Protein AF-A0A836ST15-F1 (afdb_monomer)

pLDDT: mean 75.75, std 14.04, range [41.0, 91.06]

Foldseek 3Di:
DVVVVVVVVVVVVVVVVVPPDPQQDQPDLVVLLVLLLVFNQVLLCVLVVVDDDDPVVLRVVCVVPVVSSVVSSVCSSVSHNDPDSCPVVPVPDDD

Radius of gyration: 18.62 Å; Cα contacts (8 Å, |Δi|>4): 116; chains: 1; bounding box: 28×59×28 Å

Mean predicted aligned error: 12.64 Å

Sequence (95 aa):
MQKIIALFLAVMFLVAGISAPAARAAQDAGAAAILSTMLPGVGEWYNRGWRGTYPWVECIAGYICCLVQISSVMDAANGNTDEGIRIDFWSAPVK

Structure (mmCIF, N/CA/C/O backbone):
data_AF-A0A836ST15-F1
#
_entry.id   AF-A0A836ST15-F1
#
loop_
_atom_site.group_PDB
_atom_site.id
_atom_site.type_symbol
_atom_site.label_atom_id
_atom_site.label_alt_id
_atom_site.label_comp_id
_atom_site.lab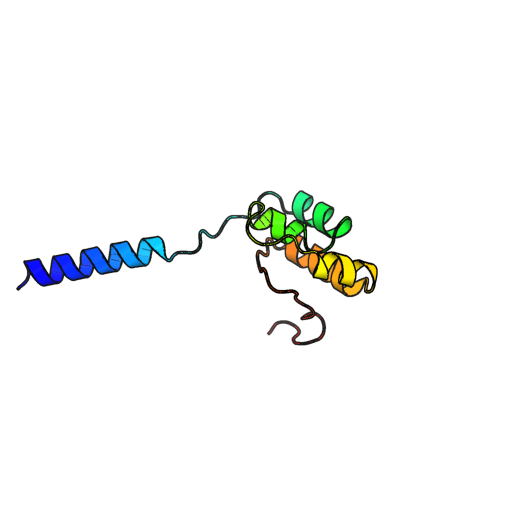el_asym_id
_atom_site.label_entity_id
_atom_site.label_seq_id
_atom_site.pdbx_PDB_ins_code
_atom_site.Cartn_x
_atom_site.Cartn_y
_atom_site.Cartn_z
_atom_site.occupancy
_atom_site.B_iso_or_equiv
_atom_site.auth_seq_id
_atom_site.auth_comp_id
_atom_site.auth_asym_id
_atom_site.auth_atom_id
_atom_site.pdbx_PDB_model_num
ATOM 1 N N . MET A 1 1 ? 12.979 -47.687 -7.937 1.00 61.25 1 MET A N 1
ATOM 2 C CA . MET A 1 1 ? 12.715 -46.811 -6.771 1.00 61.25 1 MET A CA 1
ATOM 3 C C . MET A 1 1 ? 13.444 -45.469 -6.858 1.00 61.25 1 MET A C 1
ATOM 5 O O . MET A 1 1 ? 12.765 -44.456 -6.831 1.00 61.25 1 MET A O 1
ATOM 9 N N . GLN A 1 2 ? 14.764 -45.417 -7.083 1.00 69.06 2 GLN A N 1
ATOM 10 C CA . GLN A 1 2 ? 15.519 -44.148 -7.204 1.00 69.06 2 GLN A CA 1
ATOM 11 C C . GLN A 1 2 ? 14.964 -43.162 -8.255 1.00 69.06 2 GLN A C 1
ATOM 13 O O . GLN A 1 2 ? 14.851 -41.973 -7.983 1.00 69.06 2 GLN A O 1
ATOM 18 N N . LYS A 1 3 ? 14.537 -43.655 -9.427 1.00 74.56 3 LYS A N 1
ATOM 19 C CA . LYS A 1 3 ? 13.951 -42.820 -10.496 1.00 74.56 3 LYS A CA 1
ATOM 20 C C . LYS A 1 3 ? 12.604 -42.184 -10.114 1.00 74.56 3 LYS A C 1
ATOM 22 O O . LYS A 1 3 ? 12.296 -41.094 -10.570 1.00 74.56 3 LYS A O 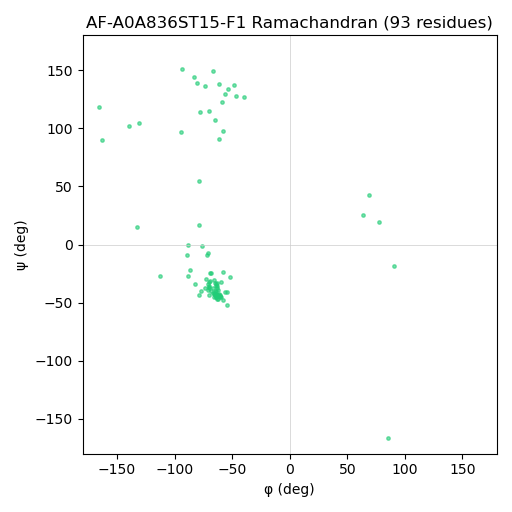1
ATOM 27 N N . ILE A 1 4 ? 11.825 -42.854 -9.260 1.00 81.44 4 ILE A N 1
ATOM 28 C CA . ILE A 1 4 ? 10.516 -42.370 -8.790 1.00 81.44 4 ILE A CA 1
ATOM 29 C C . ILE A 1 4 ? 10.716 -41.286 -7.726 1.00 81.44 4 ILE A C 1
ATOM 31 O O . ILE A 1 4 ? 10.048 -40.260 -7.762 1.00 81.44 4 ILE A O 1
ATOM 35 N N . ILE A 1 5 ? 11.691 -41.478 -6.832 1.00 84.19 5 ILE A N 1
ATOM 36 C CA . ILE A 1 5 ? 12.064 -40.487 -5.812 1.00 84.19 5 ILE A CA 1
ATOM 37 C C . ILE A 1 5 ? 12.594 -39.206 -6.474 1.00 84.19 5 ILE A C 1
ATOM 39 O O . ILE A 1 5 ? 12.187 -38.109 -6.101 1.00 84.19 5 ILE A O 1
ATOM 43 N N . ALA A 1 6 ? 13.440 -39.337 -7.502 1.00 84.19 6 ALA A N 1
ATOM 44 C CA . ALA A 1 6 ? 13.947 -38.194 -8.261 1.00 84.19 6 ALA A CA 1
ATOM 45 C C . ALA A 1 6 ? 12.827 -37.414 -8.974 1.00 84.19 6 ALA A C 1
ATOM 47 O O . ALA A 1 6 ? 12.841 -36.185 -8.974 1.00 84.19 6 ALA A O 1
ATOM 48 N N . LEU A 1 7 ? 11.835 -38.119 -9.531 1.00 87.19 7 LEU A N 1
ATOM 49 C CA . LEU A 1 7 ? 10.675 -37.498 -10.172 1.00 87.19 7 LEU A CA 1
ATOM 50 C C . LEU A 1 7 ? 9.828 -36.709 -9.162 1.00 87.19 7 LEU A C 1
ATOM 52 O O . LEU A 1 7 ? 9.456 -35.571 -9.432 1.00 87.19 7 LEU A O 1
ATOM 56 N N . PHE A 1 8 ? 9.566 -37.286 -7.986 1.00 86.56 8 PHE A N 1
ATOM 57 C CA . PHE A 1 8 ? 8.805 -36.615 -6.930 1.00 86.56 8 PHE A CA 1
ATOM 58 C C . PHE A 1 8 ? 9.500 -35.348 -6.426 1.00 86.56 8 PHE A C 1
ATOM 60 O O . PHE A 1 8 ? 8.854 -34.312 -6.292 1.00 86.56 8 PHE A O 1
ATOM 67 N N . LEU A 1 9 ? 10.817 -35.404 -6.210 1.00 83.00 9 LEU A N 1
ATOM 68 C CA . LEU A 1 9 ? 11.597 -34.232 -5.813 1.00 83.00 9 LEU A CA 1
ATOM 69 C C . LEU A 1 9 ? 11.564 -33.145 -6.893 1.00 83.00 9 LEU A C 1
ATOM 71 O O . LEU A 1 9 ? 11.327 -31.984 -6.573 1.00 83.00 9 LEU A O 1
ATOM 75 N N . ALA A 1 10 ? 11.726 -33.508 -8.169 1.00 82.94 10 ALA A N 1
ATOM 76 C CA . ALA A 1 10 ? 11.682 -32.550 -9.273 1.00 82.94 10 ALA A CA 1
ATOM 77 C C . ALA A 1 10 ? 10.323 -31.836 -9.376 1.00 82.94 10 ALA A C 1
ATOM 79 O O . ALA A 1 10 ? 10.286 -30.618 -9.536 1.00 82.94 10 ALA A O 1
ATOM 80 N N . VAL A 1 11 ? 9.214 -32.569 -9.225 1.00 83.69 11 VAL A N 1
ATOM 81 C CA . VAL A 1 11 ? 7.860 -31.988 -9.217 1.00 83.69 11 VAL A CA 1
ATOM 82 C C . VAL A 1 11 ? 7.669 -31.069 -8.011 1.00 83.69 11 VAL A C 1
ATOM 84 O O . VAL A 1 11 ? 7.129 -29.976 -8.157 1.00 83.69 11 VAL A O 1
ATOM 87 N N . MET A 1 12 ? 8.160 -31.461 -6.836 1.00 77.00 12 MET A N 1
ATOM 88 C CA . MET A 1 12 ? 8.054 -30.657 -5.619 1.00 77.00 12 MET A CA 1
ATOM 89 C C . MET A 1 12 ? 8.843 -29.339 -5.724 1.00 77.00 12 MET A C 1
ATOM 91 O O . MET A 1 12 ? 8.331 -28.290 -5.336 1.00 77.00 12 MET A O 1
ATOM 95 N N . PHE A 1 13 ? 10.037 -29.360 -6.330 1.00 74.06 13 PHE A N 1
ATOM 96 C CA . PHE A 1 13 ? 10.810 -28.148 -6.633 1.00 74.06 13 PHE A CA 1
ATOM 97 C C . PHE A 1 13 ? 10.136 -27.262 -7.692 1.00 74.06 13 PHE A C 1
ATOM 99 O O . PHE A 1 13 ? 10.154 -26.038 -7.562 1.00 74.06 13 PHE A O 1
ATOM 106 N N . LEU A 1 14 ? 9.501 -27.858 -8.707 1.00 73.69 14 LEU A N 1
ATOM 107 C CA . LEU A 1 14 ? 8.748 -27.119 -9.727 1.00 73.69 14 LEU A CA 1
ATOM 108 C C . LEU A 1 14 ? 7.517 -26.419 -9.140 1.00 73.69 14 LEU A C 1
ATOM 110 O O . LEU A 1 14 ? 7.270 -25.261 -9.457 1.00 73.69 14 LEU A O 1
ATOM 114 N N . VAL A 1 15 ? 6.777 -27.090 -8.254 1.00 69.88 15 VAL A N 1
ATOM 115 C CA . VAL A 1 15 ? 5.603 -26.511 -7.579 1.00 69.88 15 VAL A CA 1
ATOM 116 C C . VAL A 1 15 ? 6.019 -25.402 -6.608 1.00 69.88 15 VAL A C 1
ATOM 118 O O . VAL A 1 15 ? 5.385 -24.348 -6.591 1.00 69.88 15 VAL A O 1
ATOM 121 N N . ALA A 1 16 ? 7.125 -25.580 -5.876 1.00 65.38 16 ALA A N 1
ATOM 122 C CA . ALA A 1 16 ? 7.657 -24.557 -4.974 1.00 65.38 16 ALA A CA 1
ATOM 123 C C . ALA A 1 16 ? 8.098 -23.274 -5.710 1.00 65.38 16 ALA A C 1
ATOM 125 O O . ALA A 1 16 ? 7.946 -22.173 -5.177 1.00 65.38 16 ALA A O 1
ATOM 126 N N . GLY A 1 17 ? 8.595 -23.397 -6.948 1.00 60.91 17 GLY A N 1
ATOM 127 C CA . GLY A 1 17 ? 9.001 -22.254 -7.774 1.00 60.91 17 GLY A CA 1
ATOM 128 C C . GLY A 1 17 ? 7.841 -21.380 -8.268 1.00 60.91 17 GLY A C 1
ATOM 129 O O . GLY A 1 17 ? 8.043 -20.196 -8.523 1.00 60.91 17 GLY A O 1
ATOM 130 N N . ILE A 1 18 ? 6.625 -21.929 -8.374 1.00 61.72 18 ILE A N 1
ATOM 131 C CA . ILE A 1 18 ? 5.434 -21.203 -8.860 1.00 61.72 18 ILE A CA 1
ATOM 132 C C . ILE A 1 18 ? 4.734 -20.453 -7.710 1.00 61.72 18 ILE A C 1
ATOM 134 O O . ILE A 1 18 ? 4.031 -19.473 -7.941 1.00 61.72 18 ILE A O 1
ATOM 138 N N . SER A 1 19 ? 4.953 -20.883 -6.462 1.00 55.47 19 SER A N 1
ATOM 139 C CA . SER A 1 19 ? 4.360 -20.288 -5.257 1.00 55.47 19 SER A CA 1
ATOM 140 C C . SER A 1 19 ? 5.158 -19.135 -4.643 1.00 55.47 19 SER A C 1
ATOM 142 O O . SER A 1 19 ? 4.727 -18.586 -3.633 1.00 55.47 19 SER A O 1
ATOM 144 N N . ALA A 1 20 ? 6.310 -18.758 -5.204 1.00 52.06 20 ALA A N 1
ATOM 145 C CA . ALA A 1 20 ? 7.014 -17.568 -4.743 1.00 52.06 20 ALA A CA 1
ATOM 146 C C . ALA A 1 20 ? 6.207 -16.325 -5.168 1.00 52.06 20 ALA A C 1
ATOM 148 O O . ALA A 1 20 ? 6.091 -16.076 -6.373 1.00 52.06 20 ALA A O 1
ATOM 149 N N . PRO A 1 21 ? 5.644 -15.526 -4.236 1.00 53.94 21 PRO A N 1
ATOM 150 C CA . PRO A 1 21 ? 5.142 -14.217 -4.611 1.00 53.94 21 PRO A CA 1
ATOM 151 C C . PRO A 1 21 ? 6.336 -13.464 -5.185 1.00 53.94 21 PRO A C 1
ATOM 153 O O . PRO A 1 21 ? 7.384 -13.366 -4.548 1.00 53.94 21 PRO A O 1
ATOM 156 N N . ALA A 1 22 ? 6.211 -13.000 -6.427 1.00 54.94 22 ALA A N 1
ATOM 157 C CA . ALA A 1 22 ? 7.202 -12.124 -7.019 1.00 54.94 22 ALA A CA 1
ATOM 158 C C . ALA A 1 22 ? 7.295 -10.892 -6.115 1.00 54.94 22 ALA A C 1
ATOM 160 O O . ALA A 1 22 ? 6.444 -10.009 -6.200 1.00 54.94 22 ALA A O 1
ATOM 161 N N . ALA A 1 23 ? 8.287 -10.868 -5.224 1.00 45.66 23 ALA A N 1
ATOM 162 C CA . ALA A 1 23 ? 8.653 -9.698 -4.452 1.00 45.66 23 ALA A CA 1
ATOM 163 C C . ALA A 1 23 ? 9.067 -8.635 -5.472 1.00 45.66 23 ALA A C 1
ATOM 165 O O . ALA A 1 23 ? 10.195 -8.614 -5.967 1.00 45.66 23 ALA A O 1
ATOM 166 N N . ARG A 1 24 ? 8.093 -7.834 -5.906 1.00 54.81 24 ARG A N 1
ATOM 167 C CA . ARG A 1 24 ? 8.323 -6.728 -6.819 1.00 54.81 24 ARG A CA 1
ATOM 168 C C . ARG A 1 24 ? 8.910 -5.609 -5.985 1.00 54.81 24 ARG A C 1
ATOM 170 O O . ARG A 1 24 ? 8.256 -5.095 -5.088 1.00 54.81 24 ARG A O 1
ATOM 177 N N . ALA A 1 25 ? 10.164 -5.282 -6.279 1.00 50.78 25 ALA A N 1
ATOM 178 C CA . ALA A 1 25 ? 10.785 -4.058 -5.808 1.00 50.78 25 ALA A CA 1
ATOM 179 C C . ALA A 1 25 ? 9.843 -2.874 -6.085 1.00 50.78 25 ALA A C 1
ATOM 181 O O . ALA A 1 25 ? 9.236 -2.819 -7.161 1.00 50.78 25 ALA A O 1
ATOM 182 N N . ALA A 1 26 ? 9.718 -1.967 -5.111 1.00 53.94 26 ALA A N 1
ATOM 183 C CA . ALA A 1 26 ? 8.967 -0.724 -5.252 1.00 53.94 26 ALA A CA 1
ATOM 184 C C . ALA A 1 26 ? 9.343 -0.048 -6.580 1.00 53.94 26 ALA A C 1
ATOM 186 O O . ALA A 1 26 ? 10.529 0.098 -6.880 1.00 53.94 26 ALA A O 1
ATOM 187 N N . GLN A 1 27 ? 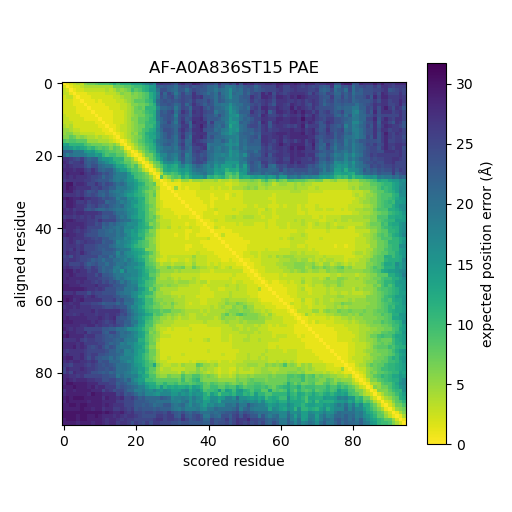8.345 0.302 -7.397 1.00 66.69 27 GLN A N 1
ATOM 188 C CA . GLN A 1 27 ? 8.591 0.835 -8.742 1.00 66.69 27 GLN A CA 1
ATOM 189 C C . GLN A 1 27 ? 9.323 2.189 -8.676 1.00 66.69 27 GLN A C 1
ATOM 191 O O . GLN A 1 27 ? 10.292 2.388 -9.402 1.00 66.69 27 GLN A O 1
ATOM 196 N N . ASP A 1 28 ? 8.897 3.068 -7.763 1.00 85.00 28 ASP A N 1
ATOM 197 C CA . ASP A 1 28 ? 9.557 4.313 -7.345 1.00 85.00 28 ASP A CA 1
ATOM 198 C C . ASP A 1 28 ? 8.886 4.781 -6.038 1.00 85.00 28 ASP A C 1
ATOM 200 O O . ASP A 1 28 ? 7.680 5.040 -6.013 1.00 85.00 28 ASP A O 1
ATOM 204 N N . ALA A 1 29 ? 9.645 4.869 -4.941 1.00 84.06 29 ALA A N 1
ATOM 205 C CA . ALA A 1 29 ? 9.103 5.225 -3.625 1.00 84.06 29 ALA A CA 1
ATOM 206 C C . ALA A 1 29 ? 8.543 6.659 -3.572 1.00 84.06 29 ALA A C 1
ATOM 208 O O . ALA A 1 29 ? 7.555 6.914 -2.880 1.00 84.06 29 ALA A O 1
ATOM 209 N N . GLY A 1 30 ? 9.139 7.595 -4.317 1.00 85.94 30 GLY A N 1
ATOM 210 C CA . GLY A 1 30 ? 8.660 8.974 -4.396 1.00 85.94 30 GLY A CA 1
ATOM 211 C C . GLY A 1 30 ? 7.347 9.063 -5.167 1.00 85.94 30 GLY A C 1
ATOM 212 O O . GLY A 1 30 ? 6.408 9.723 -4.717 1.00 85.94 30 GLY A O 1
ATOM 213 N N . ALA A 1 31 ? 7.246 8.344 -6.288 1.00 87.12 31 ALA A N 1
ATOM 214 C CA . ALA A 1 31 ? 6.002 8.265 -7.052 1.00 87.12 31 ALA A CA 1
ATOM 215 C C . ALA A 1 31 ? 4.877 7.610 -6.235 1.00 87.12 31 ALA A C 1
ATOM 217 O O . ALA A 1 31 ? 3.763 8.134 -6.201 1.00 87.12 31 ALA A O 1
ATOM 218 N N . ALA A 1 32 ? 5.175 6.516 -5.527 1.00 88.19 32 ALA A N 1
ATOM 219 C CA . ALA A 1 32 ? 4.217 5.832 -4.663 1.00 88.19 32 ALA A CA 1
ATOM 220 C C . ALA A 1 32 ? 3.694 6.756 -3.548 1.00 88.19 32 ALA A C 1
ATOM 222 O O . ALA A 1 32 ? 2.484 6.852 -3.340 1.00 88.19 32 ALA A O 1
ATOM 223 N N . ALA A 1 33 ? 4.585 7.499 -2.884 1.00 86.81 33 ALA A N 1
ATOM 224 C CA . ALA A 1 33 ? 4.202 8.453 -1.845 1.00 86.81 33 ALA A CA 1
ATOM 225 C C . ALA A 1 33 ? 3.307 9.576 -2.395 1.00 86.81 33 ALA A C 1
ATOM 227 O O . ALA A 1 33 ? 2.259 9.863 -1.818 1.00 86.81 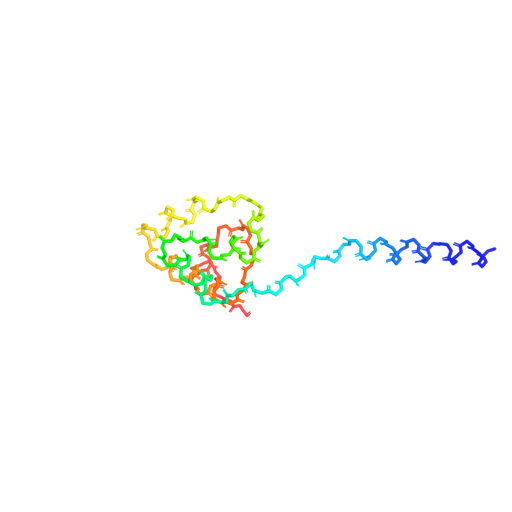33 ALA A O 1
ATOM 228 N N . ILE A 1 34 ? 3.674 10.178 -3.535 1.00 91.06 34 ILE A N 1
ATOM 229 C CA . ILE A 1 34 ? 2.869 11.234 -4.170 1.00 91.06 34 ILE A CA 1
ATOM 230 C C . ILE A 1 34 ? 1.481 10.701 -4.540 1.00 91.06 34 ILE A C 1
ATOM 232 O O . ILE A 1 34 ? 0.476 11.360 -4.263 1.00 91.06 34 ILE A O 1
ATOM 236 N N . LEU A 1 35 ? 1.402 9.494 -5.103 1.00 89.38 35 LEU A N 1
ATOM 237 C CA . LEU A 1 35 ? 0.126 8.861 -5.427 1.00 89.38 35 LEU A CA 1
ATOM 238 C C . LEU A 1 35 ? -0.758 8.700 -4.184 1.00 89.38 35 LEU A C 1
ATOM 240 O O . LEU A 1 35 ? -1.908 9.137 -4.221 1.00 89.38 35 LEU A O 1
ATOM 244 N N . SER A 1 36 ? -0.218 8.191 -3.072 1.00 88.12 36 SER A N 1
ATOM 245 C CA . SER A 1 36 ? -0.972 8.064 -1.817 1.00 88.12 36 SER A CA 1
ATOM 246 C C . SER A 1 36 ? -1.309 9.405 -1.150 1.00 88.12 36 SER A C 1
ATOM 248 O O . SER A 1 36 ? -2.304 9.485 -0.431 1.00 88.12 36 SER A O 1
ATOM 250 N N . THR A 1 37 ? -0.555 10.487 -1.404 1.00 86.56 37 THR A N 1
ATOM 251 C CA . THR A 1 37 ? -0.937 11.827 -0.904 1.00 86.56 37 THR A CA 1
ATOM 252 C C . THR A 1 37 ? -2.161 12.386 -1.616 1.00 86.56 37 THR A C 1
ATOM 254 O O . THR A 1 37 ? -2.982 13.043 -0.979 1.00 86.56 37 THR A O 1
ATOM 257 N N . MET A 1 38 ? -2.291 12.123 -2.919 1.00 88.25 38 MET A N 1
ATOM 258 C CA . MET A 1 38 ? -3.429 12.576 -3.721 1.00 88.25 38 MET A CA 1
ATOM 259 C C . MET A 1 38 ? -4.648 11.685 -3.495 1.00 88.25 38 MET A C 1
ATOM 261 O O . MET A 1 38 ? -5.764 12.185 -3.360 1.00 88.25 38 MET A O 1
ATOM 265 N N . LEU A 1 39 ? -4.423 10.370 -3.468 1.00 89.75 39 LEU A N 1
ATOM 266 C CA . LEU A 1 39 ? -5.448 9.341 -3.366 1.00 89.75 39 LEU A CA 1
ATOM 267 C C . LEU A 1 39 ? -4.957 8.226 -2.425 1.00 89.75 39 LEU A C 1
ATOM 269 O O . LEU A 1 39 ? -4.149 7.392 -2.842 1.00 89.75 39 LEU A O 1
ATOM 273 N N . PRO A 1 40 ? -5.434 8.187 -1.169 1.00 88.19 40 PRO A N 1
ATOM 274 C CA . PRO A 1 40 ? -5.031 7.170 -0.199 1.00 88.19 40 PRO A CA 1
ATOM 275 C C . PRO A 1 40 ? -5.216 5.740 -0.743 1.00 88.19 40 PRO A C 1
ATOM 277 O O . PRO A 1 40 ? -6.240 5.416 -1.343 1.00 88.19 40 PRO A O 1
ATOM 280 N N . GLY A 1 41 ? -4.204 4.899 -0.565 1.00 85.44 41 GLY A N 1
ATOM 281 C CA . GLY A 1 41 ? -4.111 3.507 -1.018 1.00 85.44 41 GLY A CA 1
ATOM 282 C C . GLY A 1 41 ? -3.493 3.341 -2.413 1.00 85.44 41 GLY A C 1
ATOM 283 O O . GLY A 1 41 ? -3.073 2.247 -2.807 1.00 85.44 41 GLY A O 1
ATOM 284 N N . VAL A 1 42 ? -3.449 4.407 -3.223 1.00 89.06 42 VAL A N 1
ATOM 285 C CA . VAL A 1 42 ? -3.065 4.300 -4.643 1.00 89.06 42 VAL A CA 1
ATOM 286 C C . VAL A 1 42 ? -1.571 4.039 -4.817 1.00 89.06 42 VAL A C 1
ATOM 288 O O . VAL A 1 42 ? -1.188 3.350 -5.762 1.00 89.06 42 VAL A O 1
ATOM 291 N N . GLY A 1 43 ? -0.726 4.508 -3.900 1.00 88.75 43 GLY A N 1
ATOM 292 C CA . GLY A 1 43 ? 0.699 4.188 -3.909 1.00 88.75 43 GLY A CA 1
ATOM 293 C C . GLY A 1 43 ? 0.986 2.698 -3.690 1.00 88.75 43 GLY A C 1
ATOM 294 O O . GLY A 1 43 ? 1.859 2.134 -4.346 1.00 88.75 43 GLY A O 1
ATOM 295 N N . GLU A 1 44 ? 0.199 2.017 -2.860 1.00 86.69 44 GLU A N 1
ATOM 296 C CA . GLU A 1 44 ? 0.311 0.567 -2.637 1.00 86.69 44 GLU A CA 1
ATOM 297 C C . GLU A 1 44 ? -0.222 -0.227 -3.838 1.00 86.69 44 GLU A C 1
ATOM 299 O O . GLU A 1 44 ? 0.374 -1.223 -4.265 1.00 86.69 44 GLU A O 1
ATOM 304 N N . TRP A 1 45 ? -1.299 0.259 -4.465 1.00 88.12 45 TRP A N 1
ATOM 305 C CA . TRP A 1 45 ? -1.790 -0.283 -5.734 1.00 88.12 45 TRP A CA 1
ATOM 306 C C . TRP A 1 45 ? -0.761 -0.118 -6.868 1.00 88.12 45 TRP A C 1
ATOM 308 O O . TRP A 1 45 ? -0.567 -1.038 -7.669 1.00 88.12 45 TRP A O 1
ATOM 318 N N . TYR A 1 46 ? -0.036 1.002 -6.890 1.00 87.69 46 TYR A N 1
ATOM 319 C CA . TYR A 1 46 ? 1.095 1.242 -7.788 1.00 87.69 46 TYR A CA 1
ATOM 320 C C . TYR A 1 46 ? 2.274 0.302 -7.509 1.00 87.69 46 TYR A C 1
ATOM 322 O O . TYR A 1 46 ? 2.781 -0.324 -8.441 1.00 87.69 46 TYR A O 1
ATOM 330 N N . ASN A 1 47 ? 2.655 0.101 -6.244 1.00 87.75 47 ASN A N 1
ATOM 331 C CA . ASN A 1 47 ? 3.716 -0.839 -5.858 1.00 87.75 47 ASN A CA 1
ATOM 332 C C . ASN A 1 47 ? 3.404 -2.283 -6.290 1.00 87.75 47 ASN A C 1
ATOM 334 O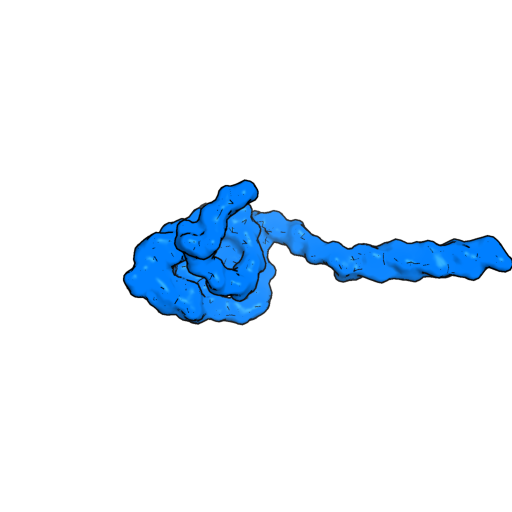 O . ASN A 1 47 ? 4.298 -3.025 -6.704 1.00 87.75 47 ASN A O 1
ATOM 338 N N . ARG A 1 48 ? 2.121 -2.670 -6.310 1.00 84.44 48 ARG A N 1
ATOM 339 C CA . ARG A 1 48 ? 1.659 -3.953 -6.878 1.00 84.44 48 ARG A CA 1
ATOM 340 C C . ARG A 1 48 ? 1.726 -4.030 -8.410 1.00 84.44 48 ARG A C 1
ATOM 342 O O . ARG A 1 48 ? 1.493 -5.094 -8.997 1.00 84.44 48 ARG A O 1
ATOM 349 N N . GLY A 1 49 ? 2.033 -2.928 -9.086 1.00 86.69 49 GLY A N 1
ATOM 350 C CA . GLY A 1 49 ? 1.942 -2.794 -10.535 1.00 86.69 49 GLY A CA 1
ATOM 351 C C . GLY A 1 49 ? 0.496 -2.800 -11.022 1.00 86.69 49 GLY A C 1
ATOM 352 O O . GLY A 1 49 ? 0.200 -3.483 -12.004 1.00 86.69 49 GLY A O 1
ATOM 353 N N . TRP A 1 50 ? -0.384 -2.086 -10.314 1.00 87.50 50 TRP A N 1
ATOM 354 C CA . TRP A 1 50 ? -1.801 -1.894 -10.648 1.00 87.50 50 TRP A CA 1
ATOM 355 C C . TRP A 1 50 ? -2.636 -3.181 -10.628 1.00 87.50 50 TRP A C 1
ATOM 357 O O . TRP A 1 50 ? -3.652 -3.302 -11.312 1.00 87.50 50 TRP A O 1
ATOM 367 N N . ARG A 1 51 ? -2.197 -4.171 -9.846 1.00 85.44 51 ARG A N 1
ATOM 368 C CA . ARG A 1 51 ? -2.893 -5.450 -9.659 1.00 85.44 51 ARG A CA 1
ATOM 369 C C . ARG A 1 51 ? -3.804 -5.405 -8.434 1.00 85.44 51 ARG A C 1
ATOM 371 O O . ARG A 1 51 ? -3.519 -4.692 -7.472 1.00 85.44 51 ARG A O 1
ATOM 378 N N . GLY A 1 52 ? -4.874 -6.195 -8.482 1.00 82.56 52 GLY A N 1
ATOM 379 C CA . GLY A 1 52 ? -5.901 -6.232 -7.443 1.00 82.56 52 GLY A CA 1
ATOM 380 C C . GLY A 1 52 ? -6.971 -5.159 -7.640 1.00 82.56 52 GLY A C 1
ATOM 381 O O . GLY A 1 52 ? -7.083 -4.553 -8.710 1.00 82.56 52 GLY A O 1
ATOM 382 N N . THR A 1 53 ? -7.776 -4.945 -6.605 1.00 82.81 53 THR A N 1
ATOM 383 C CA . THR A 1 53 ? -8.870 -3.966 -6.632 1.00 82.81 53 THR A CA 1
ATOM 384 C C . THR A 1 53 ? -8.344 -2.569 -6.314 1.00 82.81 53 THR A C 1
ATOM 386 O O . THR A 1 53 ? -7.453 -2.405 -5.481 1.00 82.81 53 THR A O 1
ATOM 389 N N . TYR A 1 54 ? -8.911 -1.553 -6.967 1.00 83.88 54 TYR A N 1
ATOM 390 C CA . TYR A 1 54 ? -8.633 -0.158 -6.636 1.00 83.88 54 TYR A CA 1
ATOM 391 C C . TYR A 1 54 ? -9.056 0.145 -5.180 1.00 83.88 54 TYR A C 1
ATOM 393 O O . TYR A 1 54 ? -10.137 -0.290 -4.766 1.00 83.88 54 TYR A O 1
ATOM 401 N N . PRO A 1 55 ? -8.259 0.899 -4.404 1.00 86.81 55 PRO A N 1
ATOM 402 C CA . PRO A 1 55 ? -8.450 1.107 -2.965 1.00 86.81 55 PRO A CA 1
ATOM 403 C C . PRO A 1 55 ? -9.543 2.150 -2.653 1.00 86.81 55 PRO A C 1
ATOM 405 O O . PRO A 1 55 ? -9.323 3.125 -1.940 1.00 86.81 55 PRO A O 1
ATOM 408 N N . TRP A 1 56 ? -10.759 1.959 -3.178 1.00 83.12 56 TRP A N 1
ATOM 409 C CA . TRP A 1 56 ? -11.872 2.910 -3.030 1.00 83.12 56 TRP A CA 1
ATOM 410 C C . TRP A 1 56 ? -12.199 3.217 -1.568 1.00 83.12 56 TRP A C 1
ATOM 412 O O . TRP A 1 56 ? -12.471 4.361 -1.214 1.00 83.12 56 TRP A O 1
ATOM 422 N N . VAL A 1 57 ? -12.171 2.192 -0.715 1.00 82.12 57 VAL A N 1
ATOM 423 C CA . VAL A 1 57 ? -12.524 2.339 0.700 1.00 82.12 57 VAL A CA 1
ATOM 424 C C . VAL A 1 57 ? -11.453 3.117 1.456 1.00 82.12 57 VAL A C 1
ATOM 426 O O . VAL A 1 57 ? -11.790 3.963 2.277 1.00 82.12 57 VAL A O 1
ATOM 429 N N . GLU A 1 58 ? -10.180 2.885 1.144 1.00 80.88 58 GLU A N 1
ATOM 430 C CA . GLU A 1 58 ? -9.070 3.614 1.753 1.00 80.88 58 GLU A CA 1
ATOM 431 C C . GLU A 1 58 ? -9.022 5.066 1.278 1.00 80.88 58 GLU A C 1
ATOM 433 O O . GLU A 1 58 ? -8.845 5.957 2.102 1.00 80.88 58 GLU A O 1
ATOM 438 N N . CYS A 1 59 ? -9.323 5.330 0.001 1.00 84.56 59 CYS A N 1
ATOM 439 C CA . CYS A 1 59 ? -9.537 6.687 -0.506 1.00 84.56 59 CYS A CA 1
ATOM 440 C C . CYS A 1 59 ? -10.607 7.432 0.311 1.00 84.56 59 CYS A C 1
ATOM 442 O O . CYS A 1 59 ? -10.361 8.538 0.790 1.00 84.56 59 CYS A O 1
ATOM 444 N N . ILE A 1 60 ? -11.789 6.829 0.501 1.00 84.31 60 ILE A N 1
ATOM 445 C CA . ILE A 1 60 ? -12.886 7.441 1.271 1.00 84.31 60 ILE A CA 1
ATOM 446 C C . ILE A 1 60 ? -12.467 7.648 2.732 1.00 84.31 60 ILE A C 1
ATOM 448 O O . ILE A 1 60 ? -12.659 8.732 3.284 1.00 84.31 60 ILE A O 1
ATOM 452 N N . ALA A 1 61 ? -11.869 6.631 3.353 1.00 81.25 61 ALA A N 1
ATOM 453 C CA . ALA A 1 61 ? -11.435 6.689 4.743 1.00 81.25 61 ALA A CA 1
ATOM 454 C C . ALA A 1 61 ? -10.329 7.730 4.965 1.00 81.25 61 ALA A C 1
ATOM 456 O O . ALA A 1 61 ? -10.380 8.450 5.958 1.00 81.25 61 ALA A O 1
ATOM 457 N N . GLY A 1 62 ? -9.374 7.860 4.044 1.00 81.31 62 GLY A N 1
ATOM 458 C CA . GLY A 1 62 ? -8.283 8.828 4.132 1.00 81.31 62 GLY A CA 1
ATOM 459 C C . GLY A 1 62 ? -8.736 10.277 3.943 1.00 81.31 62 GLY A C 1
ATOM 460 O O . GLY A 1 62 ? -8.214 11.157 4.620 1.00 81.31 62 GLY A O 1
ATOM 461 N N . TYR A 1 63 ? -9.766 10.536 3.127 1.00 82.94 63 TYR A N 1
ATOM 462 C CA . TYR A 1 63 ? -10.376 11.874 3.063 1.00 82.94 63 TYR A CA 1
ATOM 463 C C . TYR A 1 63 ? -11.137 12.250 4.341 1.00 82.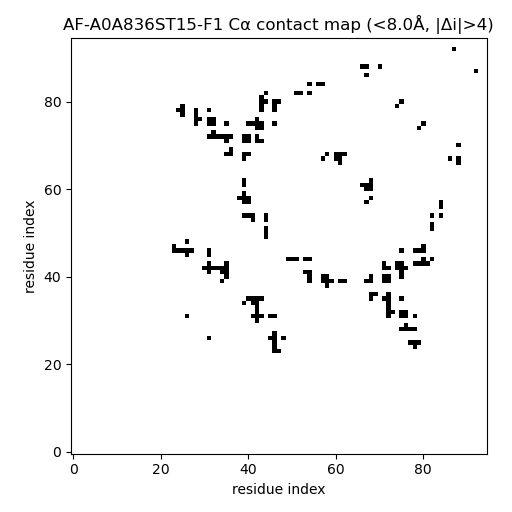94 63 TYR A C 1
ATOM 465 O O . TYR A 1 63 ? -11.210 13.427 4.689 1.00 82.94 63 TYR A O 1
ATOM 473 N N . ILE A 1 64 ? -11.712 11.267 5.038 1.00 84.00 64 ILE A N 1
ATOM 474 C CA . ILE A 1 64 ? -12.430 11.485 6.303 1.00 84.00 64 ILE A CA 1
ATOM 475 C C . ILE A 1 64 ? -11.448 11.566 7.484 1.00 84.00 64 ILE A C 1
ATOM 477 O O . ILE A 1 64 ? -11.675 12.311 8.436 1.00 84.00 64 ILE A O 1
ATOM 481 N N . CYS A 1 65 ? -10.353 10.808 7.428 1.00 81.69 65 CYS A N 1
ATOM 482 C CA . CYS A 1 65 ? -9.373 10.662 8.493 1.00 81.69 65 CYS A CA 1
ATOM 483 C C . CYS A 1 65 ? -7.954 10.854 7.947 1.00 81.69 65 CYS A C 1
ATOM 485 O O . CYS A 1 65 ? -7.361 9.944 7.366 1.00 81.69 65 CYS A O 1
ATOM 487 N N . CYS A 1 66 ? -7.365 12.018 8.225 1.00 82.81 66 CYS A N 1
ATOM 488 C CA . CYS A 1 66 ? -6.010 12.358 7.788 1.00 82.81 66 CYS A CA 1
ATOM 489 C C . CYS A 1 66 ? -4.933 11.369 8.274 1.00 82.81 66 CYS A C 1
ATOM 491 O O . CYS A 1 66 ? -3.892 11.237 7.639 1.00 82.81 66 CYS A O 1
ATOM 493 N N . LEU A 1 67 ? -5.177 10.637 9.365 1.00 81.31 67 LEU A N 1
ATOM 494 C CA . LEU A 1 67 ? -4.247 9.621 9.865 1.00 81.31 67 LEU A CA 1
ATOM 495 C C . LEU A 1 67 ? -4.188 8.383 8.963 1.00 81.31 67 LEU A C 1
ATOM 497 O O . LEU A 1 67 ? -3.112 7.820 8.803 1.00 81.31 67 LEU A O 1
ATOM 501 N N . VAL A 1 68 ? -5.307 8.009 8.333 1.00 78.69 68 VAL A N 1
ATOM 502 C CA . VAL A 1 68 ? -5.355 6.925 7.333 1.00 78.69 68 VAL A CA 1
ATOM 503 C C . VAL A 1 68 ? -4.647 7.358 6.045 1.00 78.69 68 VAL A C 1
ATOM 505 O O . VAL A 1 68 ? -3.946 6.577 5.410 1.00 78.69 68 VAL A O 1
ATOM 508 N N . GLN A 1 69 ? -4.760 8.638 5.681 1.00 84.81 69 GLN A N 1
ATOM 509 C CA . GLN A 1 69 ? -4.001 9.193 4.561 1.00 84.81 69 GLN A CA 1
ATOM 510 C C . GLN A 1 69 ? -2.490 9.172 4.835 1.00 84.81 69 GLN A C 1
ATOM 512 O O . GLN A 1 69 ? -1.721 8.754 3.975 1.00 84.81 69 GLN A O 1
ATOM 517 N N . ILE A 1 70 ? -2.052 9.580 6.030 1.00 84.12 70 ILE A N 1
ATOM 518 C CA . ILE A 1 70 ? -0.629 9.553 6.400 1.00 84.12 70 ILE A CA 1
ATOM 519 C C . ILE A 1 70 ? -0.101 8.115 6.440 1.00 84.12 70 ILE A C 1
ATOM 521 O O . ILE A 1 70 ? 0.980 7.869 5.902 1.00 84.12 70 ILE A O 1
ATOM 525 N N . SER A 1 71 ? -0.846 7.167 7.021 1.00 83.06 71 SER A N 1
ATOM 526 C CA . SER A 1 71 ? -0.416 5.764 7.054 1.00 83.06 71 SER A CA 1
ATOM 527 C C . SER A 1 71 ? -0.254 5.199 5.647 1.00 83.06 71 SER A C 1
ATOM 529 O O . SER A 1 71 ? 0.799 4.647 5.347 1.00 83.06 71 SER A O 1
ATOM 531 N N . SER A 1 72 ? -1.213 5.449 4.751 1.00 83.50 72 SER A N 1
ATOM 532 C CA . SER A 1 72 ? -1.111 4.990 3.363 1.00 83.50 72 SER A CA 1
ATOM 533 C C . SER A 1 72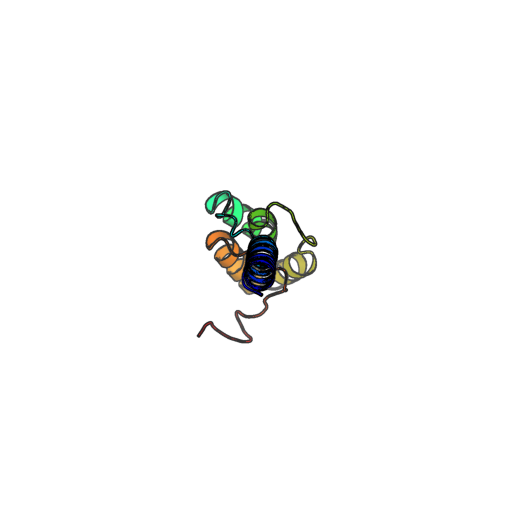 ? 0.072 5.609 2.608 1.00 83.50 72 SER A C 1
ATOM 535 O O . SER A 1 72 ? 0.719 4.950 1.795 1.00 83.50 72 SER A O 1
ATOM 537 N N . VAL A 1 73 ? 0.413 6.876 2.873 1.00 85.56 73 VAL A N 1
ATOM 538 C CA . VAL A 1 73 ? 1.613 7.503 2.288 1.00 85.56 73 VAL A CA 1
ATOM 539 C C . VAL A 1 73 ? 2.885 6.820 2.782 1.00 85.56 73 VAL A C 1
ATOM 541 O O . VAL A 1 73 ? 3.788 6.568 1.983 1.00 85.56 73 VAL A O 1
ATOM 544 N N . MET A 1 74 ? 2.965 6.509 4.077 1.00 84.81 74 MET A N 1
ATOM 545 C CA . MET A 1 74 ? 4.118 5.817 4.658 1.00 84.81 74 MET A CA 1
ATOM 546 C C . MET A 1 74 ? 4.243 4.384 4.137 1.00 84.81 74 MET A C 1
ATOM 548 O O . MET A 1 74 ? 5.344 3.957 3.793 1.00 84.81 74 MET A O 1
ATOM 552 N N . ASP A 1 75 ? 3.133 3.661 4.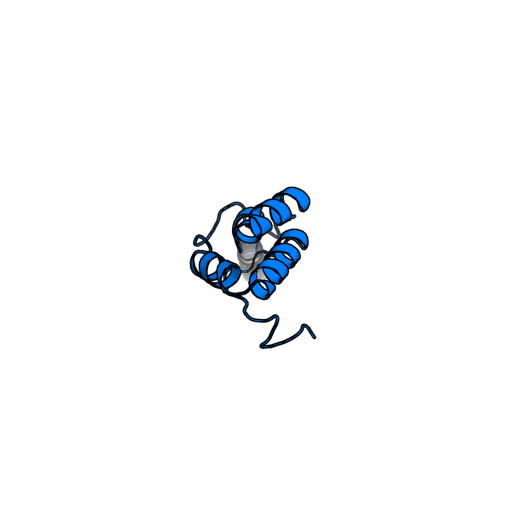024 1.00 83.06 75 ASP A N 1
ATOM 553 C CA . ASP A 1 75 ? 3.108 2.305 3.477 1.00 83.06 75 ASP A CA 1
ATOM 554 C C . ASP A 1 75 ? 3.496 2.287 1.995 1.00 83.06 75 ASP A C 1
ATOM 556 O O . ASP A 1 75 ? 4.352 1.499 1.579 1.00 83.06 75 ASP A O 1
ATOM 560 N N . ALA A 1 76 ? 2.975 3.227 1.208 1.00 86.25 76 ALA A N 1
ATOM 561 C CA . ALA A 1 76 ? 3.383 3.404 -0.178 1.00 86.25 76 ALA A CA 1
ATOM 562 C C . ALA A 1 76 ? 4.879 3.728 -0.313 1.00 86.25 76 ALA A C 1
ATOM 564 O O . ALA A 1 76 ? 5.560 3.126 -1.149 1.00 86.25 76 ALA A O 1
ATOM 565 N N . ALA A 1 77 ? 5.407 4.625 0.528 1.00 84.31 77 ALA A N 1
ATOM 566 C CA . ALA A 1 77 ? 6.828 4.971 0.552 1.00 84.31 77 ALA A CA 1
ATOM 567 C C . ALA A 1 77 ? 7.716 3.781 0.961 1.00 84.31 77 ALA A C 1
ATOM 569 O O . ALA A 1 77 ? 8.815 3.623 0.430 1.00 84.31 77 ALA A O 1
ATOM 570 N N . ASN A 1 78 ? 7.225 2.915 1.852 1.00 83.62 78 ASN A N 1
ATOM 571 C CA . ASN A 1 78 ? 7.904 1.689 2.277 1.00 83.62 78 ASN A CA 1
ATOM 572 C C . ASN A 1 78 ? 7.829 0.553 1.241 1.00 83.62 78 ASN A C 1
ATOM 574 O O . ASN A 1 78 ? 8.391 -0.519 1.467 1.00 83.62 78 ASN A O 1
ATOM 578 N N . GLY A 1 79 ? 7.158 0.761 0.104 1.00 81.56 79 GLY A N 1
ATOM 579 C CA . GLY A 1 79 ? 7.017 -0.264 -0.929 1.00 81.56 79 GLY A CA 1
ATOM 580 C C . GLY A 1 79 ? 5.976 -1.330 -0.588 1.00 81.56 79 GLY A C 1
ATOM 581 O O . GLY A 1 79 ? 6.022 -2.427 -1.147 1.00 81.56 79 GLY A O 1
ATOM 582 N N . ASN A 1 80 ? 5.061 -1.041 0.339 1.00 82.88 80 ASN A N 1
ATOM 583 C CA . ASN A 1 80 ? 4.061 -1.996 0.788 1.00 82.88 80 ASN A CA 1
ATOM 584 C C . ASN A 1 80 ? 3.074 -2.338 -0.340 1.00 82.88 80 ASN A C 1
ATOM 586 O O . ASN A 1 80 ? 2.817 -1.529 -1.237 1.00 82.88 80 ASN A O 1
ATOM 590 N N . THR A 1 81 ? 2.556 -3.567 -0.314 1.00 82.50 81 THR A N 1
ATOM 591 C CA . THR A 1 81 ? 1.727 -4.135 -1.393 1.00 82.50 81 THR A CA 1
ATOM 592 C C . THR A 1 81 ? 0.459 -4.816 -0.886 1.00 82.50 81 THR A C 1
ATOM 594 O O . THR A 1 81 ? -0.188 -5.535 -1.645 1.00 82.50 81 THR A O 1
ATOM 597 N N . ASP A 1 82 ? 0.052 -4.586 0.360 1.00 73.06 82 ASP A N 1
ATOM 598 C CA . ASP A 1 82 ? -1.108 -5.262 0.950 1.00 73.06 82 ASP A CA 1
ATOM 599 C C . ASP A 1 82 ? -2.457 -4.755 0.419 1.00 73.06 82 ASP A C 1
ATOM 601 O O . ASP A 1 82 ? -2.673 -3.563 0.217 1.00 73.06 82 ASP A O 1
ATOM 605 N N . GLU A 1 83 ? -3.371 -5.685 0.126 1.00 67.06 83 GLU A N 1
ATOM 606 C CA . GLU A 1 83 ? -4.697 -5.402 -0.460 1.00 67.06 83 GLU A CA 1
ATOM 607 C C . GLU A 1 83 ? -5.787 -5.140 0.591 1.00 67.06 83 GLU A C 1
ATOM 609 O O . GLU A 1 83 ? -6.908 -4.761 0.247 1.00 67.06 83 GLU A O 1
ATOM 614 N N . GLY A 1 84 ? -5.481 -5.369 1.869 1.00 65.31 84 GLY A N 1
ATOM 615 C CA . GLY A 1 84 ? -6.403 -5.129 2.973 1.00 65.31 84 GLY A CA 1
ATOM 616 C C . GLY A 1 84 ? -6.436 -3.656 3.370 1.00 65.31 84 GLY A C 1
ATOM 617 O O . GLY A 1 84 ? -5.392 -3.025 3.473 1.00 65.31 84 GLY A O 1
ATOM 618 N N . ILE A 1 85 ? -7.631 -3.130 3.658 1.00 60.66 85 ILE A N 1
ATOM 619 C CA . ILE A 1 85 ? -7.784 -1.806 4.274 1.00 60.66 85 ILE A CA 1
ATOM 620 C C . ILE A 1 85 ? -7.176 -1.883 5.670 1.00 60.66 85 ILE A C 1
ATOM 622 O O . ILE A 1 85 ? -7.753 -2.499 6.572 1.00 60.66 85 ILE A O 1
ATOM 626 N N . ARG A 1 86 ? -6.016 -1.261 5.848 1.00 60.78 86 ARG A N 1
ATOM 627 C CA . ARG A 1 86 ? -5.336 -1.239 7.136 1.00 60.78 86 ARG A CA 1
ATOM 628 C C . ARG A 1 86 ? -5.705 0.018 7.894 1.00 60.78 86 ARG A C 1
ATOM 630 O O . ARG A 1 86 ? -5.096 1.069 7.767 1.00 60.78 86 ARG A O 1
ATOM 637 N N . ILE A 1 87 ? -6.678 -0.141 8.785 1.00 54.47 87 ILE A N 1
ATOM 638 C CA . ILE A 1 87 ? -6.917 0.797 9.895 1.00 54.47 87 ILE A CA 1
ATOM 639 C C . ILE A 1 87 ? -5.903 0.519 11.037 1.00 54.47 87 ILE A C 1
ATOM 641 O O . ILE A 1 87 ? -6.073 0.944 12.179 1.00 54.47 87 ILE A O 1
ATOM 645 N N . ASP A 1 88 ? -4.822 -0.209 10.738 1.00 50.69 88 ASP A N 1
ATOM 646 C CA . ASP A 1 88 ? -3.896 -0.792 11.709 1.00 50.69 88 ASP A CA 1
ATOM 647 C C . ASP A 1 88 ? -2.999 0.217 12.418 1.00 50.69 88 ASP A C 1
ATOM 649 O O . ASP A 1 88 ? -2.432 -0.121 13.456 1.00 50.69 88 ASP A O 1
ATOM 653 N N . PHE A 1 89 ? -2.986 1.485 11.986 1.00 51.66 89 PHE A N 1
ATOM 654 C CA . PHE A 1 89 ? -2.469 2.570 12.825 1.00 51.66 89 PHE A CA 1
ATOM 655 C C . PHE A 1 89 ? -3.126 2.571 14.224 1.00 51.66 89 PHE A C 1
ATOM 657 O O . PHE A 1 89 ? -2.493 2.976 15.196 1.00 51.66 89 PHE A O 1
ATOM 664 N N . TRP A 1 90 ? -4.370 2.078 14.343 1.00 50.00 90 TRP A N 1
ATOM 665 C CA . TRP A 1 90 ? -5.131 2.042 15.597 1.00 50.00 90 TRP A CA 1
ATOM 666 C C . TRP A 1 90 ? -5.405 0.636 16.164 1.00 50.00 90 TRP A C 1
ATOM 668 O O . TRP A 1 90 ? -5.552 0.517 17.380 1.00 50.00 90 TRP A O 1
ATOM 678 N N . SER A 1 91 ? -5.476 -0.425 15.348 1.00 45.25 91 SER A N 1
ATOM 679 C CA . SER A 1 91 ? -5.790 -1.792 15.828 1.00 45.25 91 SER A CA 1
ATOM 680 C C . SER A 1 91 ? -4.577 -2.612 16.270 1.00 45.25 91 SER A C 1
ATOM 682 O O . SER A 1 91 ? -4.726 -3.491 17.122 1.00 45.25 91 SER A O 1
ATOM 684 N N . ALA A 1 92 ? -3.391 -2.346 15.724 1.00 46.38 92 ALA A N 1
ATOM 685 C CA . ALA A 1 92 ? -2.165 -3.042 16.096 1.00 46.38 92 ALA A CA 1
ATOM 686 C C . ALA A 1 92 ? -0.946 -2.232 15.621 1.00 46.38 92 ALA A C 1
ATOM 688 O O . ALA A 1 92 ? -0.467 -2.465 14.510 1.00 46.38 92 ALA A O 1
ATOM 689 N N . PRO A 1 93 ? -0.405 -1.302 16.436 1.00 41.94 93 PRO A N 1
ATOM 690 C CA . PRO A 1 93 ? 0.914 -0.761 16.151 1.00 41.94 93 PRO A CA 1
ATOM 691 C C . PRO A 1 93 ? 1.889 -1.939 16.069 1.00 41.94 93 PRO A C 1
ATOM 693 O O . PRO A 1 93 ? 1.877 -2.831 16.920 1.00 41.94 93 PRO A O 1
ATOM 696 N N . VAL A 1 94 ? 2.656 -1.952 14.985 1.00 47.81 94 VAL A N 1
ATOM 697 C CA . VAL A 1 94 ? 3.613 -2.991 14.596 1.00 47.81 94 VAL A CA 1
ATOM 698 C C . VAL A 1 94 ? 4.370 -3.525 15.822 1.00 47.81 94 VAL A C 1
ATOM 700 O O . VAL A 1 94 ? 4.927 -2.740 16.591 1.00 47.81 94 VAL A 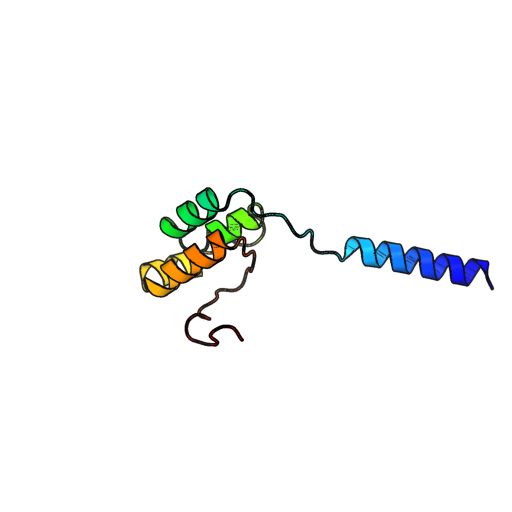O 1
ATOM 703 N N . LYS A 1 95 ? 4.370 -4.849 16.015 1.00 41.00 95 LYS A N 1
ATOM 704 C CA . LYS A 1 95 ? 5.384 -5.514 16.846 1.00 41.00 95 LYS A CA 1
ATOM 705 C C . LYS A 1 95 ? 6.693 -5.599 16.081 1.00 41.00 95 LYS A C 1
ATOM 707 O O . LYS A 1 95 ? 6.625 -5.952 14.884 1.00 41.00 95 LYS A O 1
#

Solvent-accessible surface area (backbone atoms only — not comparable to full-atom values): 5249 Å² total; per-residue (Å²): 110,71,72,58,54,53,50,53,51,53,52,52,54,56,54,55,65,70,67,55,77,80,81,59,69,48,81,46,41,67,60,15,24,55,38,3,69,79,36,17,36,43,6,20,32,48,29,51,68,69,52,79,79,80,46,62,67,40,31,57,46,16,76,77,32,64,65,49,20,52,50,27,20,52,38,7,43,71,36,35,59,76,88,67,85,72,68,35,88,76,79,54,71,82,130

Secondary structure (DSSP, 8-state):
-HHHHHHHHHHHHHHHHHSS------S-HHHHHHHHHHSTTHHHHHHTTS-S---HHHHHHHHH-HHHHHHHHHHHHTT----S---HHHH----